Protein AF-A0A9E4EHS2-F1 (afdb_monomer_lite)

Radius of gyration: 19.62 Å; chains: 1; bounding box: 48×30×51 Å

Sequence (109 aa):
MFSTRPITAQHRLSDMMDTYEDILPTVMDKIDRDIIHCLACFHFPKKHRRRIRTTNLLERLNREIKRRADVVQIFPNQEACERLIGALCMEWSEEWITGRRYLDMTDLK

pLDDT: mean 87.58, std 12.37, range [32.97, 98.19]

Foldseek 3Di:
DLPDDVVVVVVVLVVVCVVCCVPCVVVNVVCVVCVVVLCPLSVADPVCSVVVNDCVVVVVLVVVLCVQVVVVVDDPDPVRSCVSSVVSVVVVVCCLVPHVPPDDCVRPD

Structure (mmCIF, N/CA/C/O backbone):
data_AF-A0A9E4EHS2-F1
#
_entry.id   AF-A0A9E4EHS2-F1
#
loop_
_atom_site.group_PDB
_atom_site.id
_atom_site.type_symbol
_atom_site.label_atom_id
_atom_site.label_alt_id
_atom_site.label_comp_id
_atom_site.label_asym_id
_atom_site.label_entity_id
_atom_site.label_seq_id
_atom_site.pdbx_PDB_ins_code
_atom_site.Cartn_x
_atom_site.Cartn_y
_atom_site.Cartn_z
_atom_site.occupancy
_atom_site.B_iso_or_equiv
_atom_site.auth_seq_id
_atom_site.auth_comp_id
_atom_site.auth_asym_id
_atom_site.auth_atom_id
_atom_site.pdbx_PDB_model_num
ATOM 1 N N . MET A 1 1 ? -2.379 -18.908 -22.363 1.00 32.97 1 MET A N 1
ATOM 2 C CA . MET A 1 1 ? -2.450 -17.791 -23.337 1.00 32.97 1 MET A CA 1
ATOM 3 C C . MET A 1 1 ? -2.117 -16.475 -22.617 1.00 32.97 1 MET A C 1
ATOM 5 O O . MET A 1 1 ? -3.003 -15.687 -22.322 1.00 32.97 1 MET A O 1
ATOM 9 N N . PHE A 1 2 ? -0.839 -16.246 -22.280 1.00 36.34 2 PHE A N 1
ATOM 10 C CA . PHE A 1 2 ? -0.365 -15.068 -21.527 1.00 36.34 2 PHE A CA 1
ATOM 11 C C . PHE A 1 2 ? 0.214 -14.007 -22.482 1.00 36.34 2 PHE A C 1
ATOM 13 O O . PHE A 1 2 ? 1.409 -13.735 -22.503 1.00 36.34 2 PHE A O 1
ATOM 20 N N . SER A 1 3 ? -0.627 -13.445 -23.353 1.00 38.97 3 SER A N 1
ATOM 21 C CA . SER A 1 3 ? -0.183 -12.584 -24.463 1.00 38.97 3 SER A CA 1
ATOM 22 C C . SER A 1 3 ? -0.313 -11.089 -24.142 1.00 38.97 3 SER A C 1
ATOM 24 O O . SER A 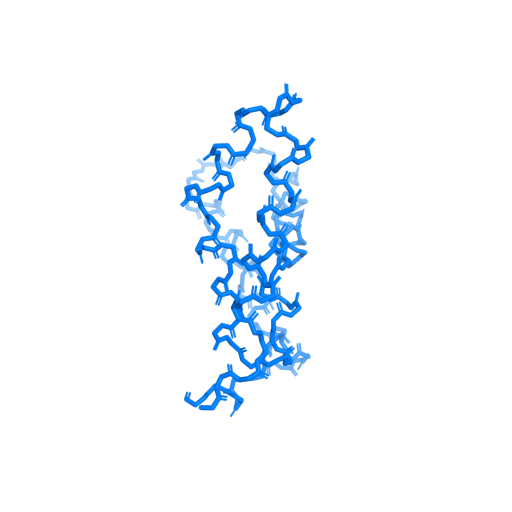1 3 ? -1.180 -10.396 -24.665 1.00 38.97 3 SER A O 1
ATOM 26 N N . THR A 1 4 ? 0.514 -10.582 -23.221 1.00 46.75 4 THR A N 1
ATOM 27 C CA . THR A 1 4 ? 0.923 -9.156 -23.141 1.00 46.75 4 THR A CA 1
ATOM 28 C C . THR A 1 4 ? 1.937 -8.957 -22.009 1.00 46.75 4 THR A C 1
ATOM 30 O O . THR A 1 4 ? 1.528 -8.856 -20.857 1.00 46.75 4 THR A O 1
A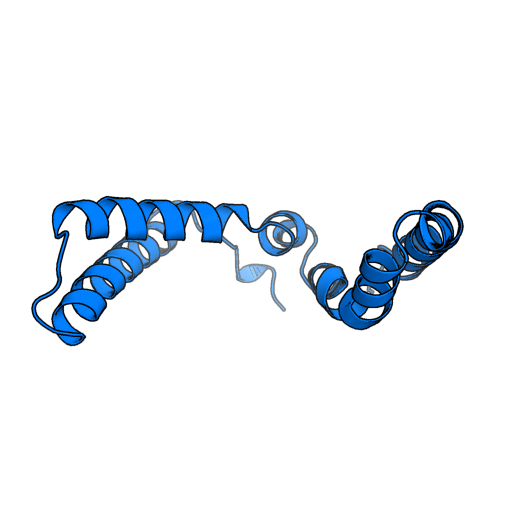TOM 33 N N . ARG A 1 5 ? 3.241 -8.763 -22.220 1.00 54.97 5 ARG A N 1
ATOM 34 C CA . ARG A 1 5 ? 4.273 -9.518 -22.962 1.00 54.97 5 ARG A CA 1
ATOM 35 C C . ARG A 1 5 ? 5.511 -9.367 -22.052 1.00 54.97 5 ARG A C 1
ATOM 37 O O . ARG A 1 5 ? 6.043 -8.258 -22.012 1.00 54.97 5 ARG A O 1
ATOM 44 N N . PRO A 1 6 ? 5.948 -10.397 -21.307 1.00 60.28 6 PRO A N 1
ATOM 45 C CA . PRO A 1 6 ? 7.138 -10.322 -20.446 1.00 60.28 6 PRO A CA 1
ATOM 46 C C . PRO A 1 6 ? 8.359 -9.758 -21.187 1.00 60.28 6 PRO A C 1
ATOM 48 O O . PRO A 1 6 ? 9.070 -8.915 -20.661 1.00 60.28 6 PRO A O 1
ATOM 51 N N . ILE A 1 7 ? 8.480 -10.107 -22.470 1.00 65.00 7 ILE A N 1
ATOM 52 C CA . ILE A 1 7 ? 9.535 -9.668 -23.390 1.00 65.00 7 ILE A CA 1
ATOM 53 C C . ILE A 1 7 ? 9.593 -8.137 -23.530 1.00 65.00 7 ILE A C 1
ATOM 55 O O . ILE A 1 7 ? 10.662 -7.550 -23.466 1.00 65.00 7 ILE A O 1
ATOM 59 N N . THR A 1 8 ? 8.453 -7.448 -23.664 1.00 79.12 8 THR A N 1
ATOM 60 C CA . THR A 1 8 ? 8.452 -5.977 -23.786 1.00 79.12 8 THR A CA 1
ATOM 61 C C . THR A 1 8 ? 8.825 -5.298 -22.469 1.00 79.12 8 THR A C 1
ATOM 63 O O . THR A 1 8 ? 9.426 -4.229 -22.485 1.00 79.12 8 THR A O 1
ATOM 66 N N . ALA A 1 9 ? 8.471 -5.900 -21.330 1.00 76.25 9 ALA A N 1
ATOM 67 C CA . ALA A 1 9 ? 8.882 -5.392 -20.025 1.00 76.25 9 ALA A CA 1
ATOM 68 C C . ALA A 1 9 ? 10.386 -5.601 -19.792 1.00 76.25 9 ALA A C 1
ATOM 70 O O . ALA A 1 9 ? 11.044 -4.693 -19.301 1.00 76.25 9 ALA A O 1
ATOM 71 N N . GLN A 1 10 ? 10.925 -6.749 -20.209 1.00 76.88 10 GLN A N 1
ATOM 72 C CA . GLN A 1 10 ? 12.356 -7.060 -20.153 1.00 76.88 10 GLN A CA 1
ATOM 73 C C . GLN A 1 10 ? 13.186 -6.157 -21.069 1.00 76.88 10 GLN A C 1
ATOM 75 O O . GLN A 1 10 ? 14.205 -5.639 -20.638 1.00 76.88 10 GLN A O 1
ATOM 80 N N . HIS A 1 11 ? 12.732 -5.895 -22.298 1.00 84.50 11 HIS A N 1
ATOM 81 C CA . HIS A 1 11 ? 13.434 -4.969 -23.195 1.00 84.50 11 HIS A CA 1
ATOM 82 C C . HIS A 1 11 ? 13.495 -3.559 -22.598 1.00 84.50 11 HIS A C 1
ATOM 84 O O . HIS A 1 11 ? 14.557 -2.962 -22.535 1.00 84.50 11 HIS A O 1
ATOM 90 N N . ARG A 1 12 ? 12.374 -3.063 -22.057 1.00 85.88 12 ARG A N 1
ATOM 91 C CA . ARG A 1 12 ? 12.344 -1.752 -21.388 1.00 85.88 12 ARG A CA 1
ATOM 92 C C . ARG A 1 12 ? 13.207 -1.692 -20.131 1.00 85.88 12 ARG A C 1
ATOM 94 O O . ARG A 1 12 ? 13.652 -0.611 -19.769 1.00 85.88 12 ARG A O 1
ATOM 101 N N . LEU A 1 13 ? 13.378 -2.820 -19.441 1.00 84.56 13 LEU A N 1
ATOM 102 C CA . LEU A 1 13 ? 14.304 -2.916 -18.321 1.00 84.56 13 LEU A CA 1
ATOM 103 C C . LEU A 1 13 ? 15.740 -2.745 -18.818 1.00 84.56 13 LEU A C 1
ATOM 105 O O . LEU A 1 13 ? 16.446 -1.921 -18.258 1.00 84.56 13 LEU A O 1
ATOM 109 N N . SER A 1 14 ? 16.121 -3.454 -19.885 1.00 86.69 14 SER A N 1
ATOM 110 C CA . SER A 1 14 ? 17.441 -3.320 -20.518 1.00 86.69 14 SER A CA 1
ATOM 111 C C . SER A 1 14 ? 17.722 -1.873 -20.916 1.00 86.69 14 SER A C 1
ATOM 113 O O . SER A 1 14 ? 18.702 -1.305 -20.457 1.00 86.69 14 SER A O 1
ATOM 115 N N . ASP A 1 15 ? 16.799 -1.239 -21.648 1.00 90.50 15 ASP A N 1
ATOM 116 C CA . ASP A 1 15 ? 16.947 0.160 -22.074 1.00 90.50 15 ASP A CA 1
ATOM 117 C C . ASP A 1 15 ? 17.146 1.110 -20.872 1.00 90.50 15 ASP A C 1
ATOM 119 O O . ASP A 1 15 ? 17.880 2.096 -20.940 1.00 90.50 15 ASP A O 1
ATOM 123 N N . MET A 1 16 ? 16.465 0.830 -19.753 1.00 89.06 16 MET A N 1
ATOM 124 C CA . MET A 1 16 ? 16.567 1.623 -18.528 1.00 89.06 16 MET A CA 1
ATOM 125 C C . MET A 1 16 ? 17.897 1.394 -17.804 1.00 89.06 16 MET A C 1
ATOM 127 O O . MET A 1 16 ? 18.461 2.363 -17.301 1.00 89.06 16 MET A O 1
ATOM 131 N N . MET A 1 17 ? 18.396 0.156 -17.765 1.00 89.06 17 MET A N 1
ATOM 132 C CA . MET A 1 17 ? 19.713 -0.156 -17.206 1.00 89.06 17 MET A CA 1
ATOM 133 C C . MET A 1 17 ? 20.794 0.584 -17.991 1.00 89.06 17 MET A C 1
ATOM 135 O O . MET A 1 17 ? 21.499 1.397 -17.402 1.00 89.06 17 MET A O 1
ATOM 139 N N . ASP A 1 18 ? 20.800 0.452 -19.319 1.00 92.38 18 ASP A N 1
ATOM 140 C CA . ASP A 1 18 ? 21.777 1.110 -20.198 1.00 92.38 18 ASP A CA 1
ATOM 141 C C . ASP A 1 18 ? 21.790 2.641 -20.026 1.00 92.38 18 ASP A C 1
ATOM 143 O O . ASP A 1 18 ? 22.820 3.294 -20.168 1.00 92.38 18 ASP A O 1
ATOM 147 N N . THR A 1 19 ? 20.635 3.238 -19.713 1.00 94.44 19 THR A N 1
ATOM 148 C CA . THR A 1 19 ? 20.506 4.694 -19.549 1.00 94.44 19 THR A CA 1
ATOM 149 C C . THR A 1 19 ? 20.963 5.188 -18.173 1.00 94.44 19 THR A C 1
ATOM 151 O O . THR A 1 19 ? 21.462 6.309 -18.058 1.00 94.44 19 THR A O 1
ATOM 154 N N . TYR A 1 20 ? 20.732 4.410 -17.112 1.00 93.88 20 TYR A N 1
ATOM 155 C CA . TYR A 1 20 ? 20.837 4.896 -15.732 1.00 93.88 20 TYR A CA 1
ATOM 156 C C . TYR A 1 20 ? 21.866 4.165 -14.871 1.00 93.88 20 TYR A C 1
ATOM 158 O O . TYR A 1 20 ? 22.053 4.581 -13.727 1.00 93.88 20 TYR A O 1
ATOM 166 N N . GLU A 1 21 ? 22.536 3.129 -15.375 1.00 92.12 21 GLU A N 1
ATOM 167 C CA . GLU A 1 21 ? 23.538 2.361 -14.624 1.00 92.12 21 GLU A CA 1
ATOM 168 C C . GLU A 1 21 ? 24.644 3.264 -14.059 1.00 92.12 21 GLU A C 1
ATOM 170 O O . GLU A 1 21 ? 24.917 3.220 -12.859 1.00 92.12 21 GLU A O 1
ATOM 175 N N . ASP A 1 22 ? 25.164 4.188 -14.870 1.00 93.56 22 ASP A N 1
ATOM 176 C CA . ASP A 1 22 ? 26.212 5.128 -14.450 1.00 93.56 22 ASP A CA 1
ATOM 177 C C . ASP A 1 22 ? 25.701 6.250 -13.525 1.00 93.56 22 ASP A C 1
ATOM 179 O O . ASP A 1 22 ? 26.463 6.832 -12.751 1.00 93.56 22 ASP A O 1
ATOM 183 N N . ILE A 1 23 ? 24.407 6.581 -13.596 1.00 96.38 23 ILE A N 1
ATOM 184 C CA . ILE A 1 23 ? 23.815 7.720 -12.873 1.00 96.38 23 ILE A CA 1
ATOM 185 C C . ILE A 1 23 ? 23.284 7.279 -11.503 1.00 96.38 23 ILE A C 1
ATOM 187 O O . ILE A 1 23 ? 23.419 8.002 -10.515 1.00 96.38 23 ILE A O 1
ATOM 191 N N . LEU A 1 24 ? 22.643 6.109 -11.437 1.00 95.19 24 LEU A N 1
ATOM 192 C CA . LEU A 1 24 ? 21.929 5.594 -10.266 1.00 95.19 24 LEU A CA 1
ATOM 193 C C . LEU A 1 24 ? 22.228 4.099 -10.027 1.00 95.19 24 LEU A C 1
ATOM 195 O O . LEU A 1 24 ? 21.287 3.298 -9.942 1.00 95.19 24 LEU A O 1
ATOM 199 N N . PRO A 1 25 ? 23.501 3.706 -9.838 1.00 92.81 25 PRO A N 1
ATOM 200 C CA . PRO A 1 25 ? 23.905 2.298 -9.782 1.00 92.81 25 PRO A CA 1
ATOM 201 C C . PRO A 1 25 ? 23.173 1.520 -8.681 1.00 92.81 25 PRO A C 1
ATOM 203 O O . PRO A 1 25 ? 22.638 0.443 -8.919 1.00 92.81 25 PRO A O 1
ATOM 206 N N . THR A 1 26 ? 23.027 2.102 -7.486 1.00 94.56 26 THR A N 1
ATOM 207 C CA . THR A 1 26 ? 22.323 1.465 -6.358 1.00 94.56 26 THR A CA 1
ATOM 208 C C . THR A 1 26 ? 20.830 1.252 -6.620 1.00 94.56 26 THR A C 1
ATOM 210 O O . THR A 1 26 ? 20.219 0.339 -6.063 1.00 94.56 26 THR A O 1
ATOM 213 N N . VAL A 1 27 ? 20.202 2.121 -7.419 1.00 92.38 27 VAL A N 1
ATOM 214 C CA . VAL A 1 27 ? 18.783 1.976 -7.773 1.00 92.38 27 VAL A CA 1
ATOM 215 C C . VAL A 1 27 ? 18.635 0.880 -8.817 1.00 92.38 27 VAL A C 1
ATOM 217 O O . VAL A 1 27 ? 17.770 0.024 -8.656 1.00 92.38 27 VAL A O 1
ATOM 220 N N . MET A 1 28 ? 19.494 0.880 -9.838 1.00 92.31 28 MET A N 1
ATOM 221 C CA . MET A 1 28 ? 19.498 -0.137 -10.888 1.00 92.31 28 MET A CA 1
ATOM 222 C C . MET A 1 28 ? 19.752 -1.534 -10.316 1.00 92.31 28 MET A C 1
ATOM 224 O O . MET A 1 28 ? 18.955 -2.435 -10.545 1.00 92.31 28 MET A O 1
ATOM 228 N N . ASP A 1 29 ? 20.739 -1.682 -9.438 1.00 91.50 29 ASP A N 1
ATOM 229 C CA . ASP A 1 29 ? 21.039 -2.933 -8.734 1.00 91.50 29 ASP A CA 1
ATOM 230 C C . ASP A 1 29 ? 19.852 -3.461 -7.893 1.00 91.50 29 ASP A C 1
ATOM 232 O O . ASP A 1 29 ? 19.563 -4.658 -7.858 1.00 91.50 29 ASP A O 1
ATOM 236 N N . LYS A 1 30 ? 19.088 -2.573 -7.241 1.00 91.44 30 LYS A N 1
ATOM 237 C CA . LYS A 1 30 ? 17.841 -2.971 -6.560 1.00 91.44 30 LYS A CA 1
ATOM 238 C C . LYS A 1 30 ? 16.757 -3.396 -7.539 1.00 91.44 30 LYS A C 1
ATOM 240 O O . LYS A 1 30 ? 16.072 -4.383 -7.290 1.00 91.44 30 LYS A O 1
ATOM 245 N N . ILE A 1 31 ? 16.584 -2.648 -8.624 1.00 89.00 31 ILE A N 1
ATOM 246 C CA . ILE A 1 31 ? 15.583 -2.976 -9.633 1.00 89.00 31 ILE A CA 1
ATOM 247 C C . ILE A 1 31 ? 15.897 -4.341 -10.239 1.00 89.00 31 ILE A C 1
ATOM 249 O O . ILE A 1 31 ? 14.984 -5.150 -10.310 1.00 89.00 31 ILE A O 1
ATOM 253 N N . ASP A 1 32 ? 17.143 -4.624 -10.619 1.00 87.06 32 ASP A N 1
ATOM 254 C CA . ASP A 1 32 ? 17.522 -5.901 -11.233 1.00 87.06 32 ASP A CA 1
ATOM 255 C C . ASP A 1 32 ? 17.181 -7.097 -10.331 1.00 87.06 32 ASP A C 1
ATOM 257 O O . ASP A 1 32 ? 16.524 -8.047 -10.762 1.00 87.06 32 ASP A O 1
ATOM 261 N N . ARG A 1 33 ? 17.499 -6.996 -9.033 1.00 88.31 33 ARG A N 1
ATOM 262 C CA . ARG A 1 33 ? 17.138 -8.026 -8.046 1.00 88.31 33 ARG A CA 1
ATOM 263 C C . ARG A 1 33 ? 15.631 -8.201 -7.868 1.00 88.31 33 ARG A C 1
ATOM 265 O O . ARG A 1 33 ? 15.147 -9.330 -7.812 1.00 88.31 33 ARG A O 1
ATOM 272 N N . ASP A 1 34 ? 14.888 -7.101 -7.764 1.00 88.38 34 ASP A N 1
ATOM 273 C CA . ASP A 1 34 ? 13.491 -7.125 -7.313 1.00 88.38 34 ASP A CA 1
ATOM 274 C C . ASP A 1 34 ? 12.465 -7.048 -8.461 1.00 88.38 34 ASP A C 1
ATOM 276 O O . ASP A 1 34 ? 11.251 -7.126 -8.231 1.00 88.38 34 ASP A O 1
ATOM 280 N N . ILE A 1 35 ? 12.905 -6.922 -9.720 1.00 84.44 35 ILE A N 1
ATOM 281 C CA . ILE A 1 35 ? 12.019 -6.679 -10.869 1.00 84.44 35 ILE A CA 1
ATOM 282 C C . ILE A 1 35 ? 10.960 -7.768 -11.037 1.00 84.44 35 ILE A C 1
ATOM 284 O O . ILE A 1 35 ? 9.821 -7.474 -11.408 1.00 84.44 35 ILE A O 1
ATOM 288 N N . ILE A 1 36 ? 11.292 -9.022 -10.723 1.00 83.75 36 ILE A N 1
ATOM 289 C CA . ILE A 1 36 ? 10.361 -10.154 -10.820 1.00 83.75 36 ILE A CA 1
ATOM 290 C C . ILE A 1 36 ? 9.134 -9.909 -9.931 1.00 83.75 36 ILE A C 1
ATOM 292 O O . ILE A 1 36 ? 8.000 -10.145 -10.359 1.00 83.75 36 ILE A O 1
ATOM 296 N N . HIS A 1 37 ? 9.335 -9.355 -8.733 1.00 84.50 37 HIS A N 1
ATOM 297 C CA . HIS A 1 37 ? 8.248 -9.004 -7.822 1.00 84.50 37 HIS A CA 1
ATOM 298 C C . HIS A 1 37 ? 7.408 -7.842 -8.366 1.00 84.50 37 HIS A C 1
ATOM 300 O O . HIS A 1 37 ? 6.178 -7.903 -8.343 1.00 84.50 37 HIS A O 1
ATOM 306 N N . CYS A 1 38 ? 8.041 -6.827 -8.957 1.00 82.38 38 CYS A N 1
ATOM 307 C CA . CYS A 1 38 ? 7.342 -5.713 -9.609 1.00 82.38 38 CYS A CA 1
ATOM 308 C C . CYS A 1 38 ? 6.486 -6.170 -10.808 1.00 82.38 38 CYS A C 1
ATOM 310 O O . CYS A 1 38 ? 5.385 -5.655 -11.048 1.00 82.38 38 CYS A O 1
ATOM 312 N N . LEU A 1 39 ? 6.961 -7.166 -11.557 1.00 85.81 39 LEU A N 1
ATOM 313 C CA . LEU A 1 39 ? 6.262 -7.734 -12.710 1.00 85.81 39 LEU A CA 1
ATOM 314 C C . LEU A 1 39 ? 5.185 -8.757 -12.323 1.00 85.81 39 LEU A C 1
ATOM 316 O O . LEU A 1 39 ? 4.369 -9.123 -13.174 1.00 85.81 39 LEU A O 1
ATOM 320 N N . ALA A 1 40 ? 5.094 -9.161 -11.051 1.00 87.81 40 ALA A N 1
ATOM 321 C CA . ALA A 1 40 ? 4.107 -10.135 -10.589 1.00 87.81 40 ALA A CA 1
ATOM 322 C C . ALA A 1 40 ? 2.658 -9.720 -10.909 1.00 87.81 40 ALA A C 1
ATOM 324 O O . ALA A 1 40 ? 1.809 -10.576 -11.161 1.00 87.81 40 ALA A O 1
ATOM 325 N N . CYS A 1 41 ? 2.381 -8.413 -10.998 1.00 87.44 41 CYS A N 1
ATOM 326 C CA . CYS A 1 41 ? 1.074 -7.884 -11.386 1.00 87.44 41 CYS A CA 1
ATOM 327 C C . CYS A 1 41 ? 0.580 -8.388 -12.760 1.00 87.44 41 CYS A C 1
ATOM 329 O O . CYS A 1 41 ? -0.629 -8.448 -12.982 1.00 87.44 41 CYS A O 1
ATOM 331 N N . PHE A 1 42 ? 1.470 -8.787 -13.677 1.00 87.50 42 PHE A N 1
ATOM 332 C CA . PHE A 1 42 ? 1.094 -9.290 -15.00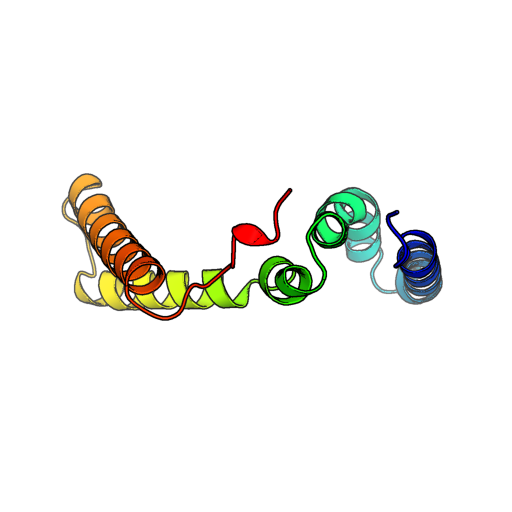3 1.00 87.50 42 PHE A CA 1
ATOM 333 C C . PHE A 1 42 ? 0.443 -10.680 -14.984 1.00 87.50 42 PHE A C 1
ATOM 335 O O . PHE A 1 42 ? -0.284 -10.997 -15.933 1.00 87.50 42 PHE A O 1
ATOM 342 N N . HIS A 1 43 ? 0.625 -11.454 -13.907 1.00 88.06 43 HIS A N 1
ATOM 343 C CA . HIS A 1 43 ? -0.055 -12.739 -13.701 1.00 88.06 43 HIS A CA 1
ATOM 344 C C . HIS A 1 43 ? -1.563 -12.580 -13.470 1.00 88.06 43 HIS A C 1
ATOM 346 O O . HIS A 1 43 ? -2.324 -13.516 -13.690 1.00 88.06 43 HIS A O 1
ATOM 352 N N . PHE A 1 44 ? -2.016 -11.385 -13.086 1.00 87.50 44 PHE A N 1
ATOM 353 C CA . PHE A 1 44 ? -3.426 -11.110 -12.848 1.00 87.50 44 PHE A CA 1
ATOM 354 C C . PHE A 1 44 ? -4.161 -10.674 -14.129 1.00 87.50 44 PHE A C 1
ATOM 356 O O . PHE A 1 44 ? -3.544 -10.121 -15.060 1.00 87.50 44 PHE A O 1
ATOM 363 N N . PRO A 1 45 ? -5.500 -10.845 -14.177 1.00 89.94 45 PRO A N 1
ATOM 364 C CA . PRO A 1 45 ? -6.333 -10.345 -15.266 1.00 89.94 45 PRO A CA 1
ATOM 365 C C . PRO A 1 45 ? -6.074 -8.865 -15.550 1.00 89.94 45 PRO A C 1
ATOM 367 O O . PRO A 1 45 ? -5.884 -8.067 -14.630 1.00 89.94 45 PRO A O 1
ATOM 370 N N . LYS A 1 46 ? -6.113 -8.461 -16.828 1.00 87.75 46 LYS A N 1
ATOM 371 C CA . LYS A 1 46 ? -5.793 -7.083 -17.263 1.00 87.75 46 LYS A CA 1
ATOM 372 C C . LYS A 1 46 ? -6.565 -6.012 -16.477 1.00 87.75 46 LYS A C 1
ATOM 374 O O . LYS A 1 46 ? -6.002 -4.961 -16.175 1.00 87.75 46 LYS A O 1
ATOM 379 N N . LYS A 1 47 ? -7.818 -6.301 -16.108 1.00 88.25 47 LYS A N 1
ATOM 380 C CA . LYS A 1 47 ? -8.682 -5.424 -15.301 1.00 88.25 47 LYS A CA 1
ATOM 381 C C . LYS A 1 47 ? -8.125 -5.151 -13.894 1.00 88.25 47 LYS A C 1
ATOM 383 O O . LYS A 1 47 ? -8.348 -4.070 -13.359 1.00 88.25 47 LYS A O 1
ATOM 388 N N . HIS A 1 48 ? -7.377 -6.090 -13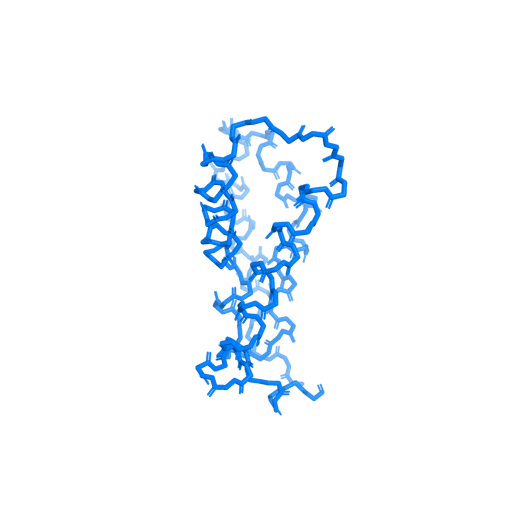.309 1.00 89.38 48 HIS A N 1
ATOM 389 C CA . HIS A 1 48 ? -6.829 -5.991 -11.950 1.00 89.38 48 HIS A CA 1
ATOM 390 C C . HIS A 1 48 ? -5.442 -5.354 -11.903 1.00 89.38 48 HIS A C 1
ATOM 392 O O . HIS A 1 48 ? -5.108 -4.690 -10.922 1.00 89.38 48 HIS A O 1
ATOM 398 N N . ARG A 1 49 ? -4.649 -5.485 -12.975 1.00 90.19 49 ARG A N 1
ATOM 399 C CA . ARG A 1 49 ? -3.239 -5.051 -13.012 1.00 90.19 49 ARG A CA 1
ATOM 400 C C . ARG A 1 49 ? -3.029 -3.618 -12.531 1.00 90.19 49 ARG A C 1
ATOM 402 O O . ARG A 1 49 ? -2.104 -3.365 -11.771 1.00 90.19 49 ARG A O 1
ATOM 409 N N . ARG A 1 50 ? -3.893 -2.678 -12.943 1.00 88.69 50 ARG A N 1
ATOM 410 C CA . ARG A 1 50 ? -3.768 -1.263 -12.544 1.00 88.69 50 ARG A CA 1
ATOM 411 C C . ARG A 1 50 ? -3.902 -1.07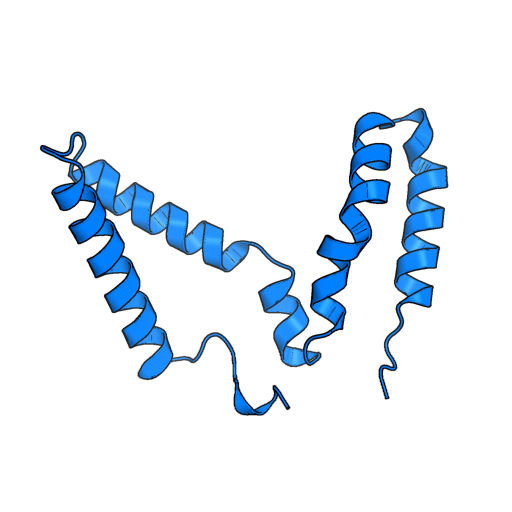8 -11.034 1.00 88.69 50 ARG A C 1
ATOM 413 O O . ARG A 1 50 ? -3.175 -0.266 -10.486 1.00 88.69 50 ARG A O 1
ATOM 420 N N . ARG A 1 51 ? -4.820 -1.800 -10.389 1.00 89.00 51 ARG A N 1
ATOM 421 C CA . ARG A 1 51 ? -5.055 -1.703 -8.942 1.00 89.00 51 ARG A CA 1
ATOM 422 C C . ARG A 1 51 ? -3.927 -2.378 -8.161 1.00 89.00 51 ARG A C 1
ATOM 424 O O . ARG A 1 51 ? -3.439 -1.797 -7.206 1.00 89.00 51 ARG A O 1
ATOM 431 N N . ILE A 1 52 ? -3.458 -3.534 -8.637 1.00 89.81 52 ILE A N 1
ATOM 432 C CA . ILE A 1 52 ? -2.381 -4.313 -8.001 1.00 89.81 52 ILE A CA 1
ATOM 433 C C . ILE A 1 52 ? -1.015 -3.622 -8.116 1.00 89.81 52 ILE A C 1
ATOM 435 O O . ILE A 1 52 ? -0.239 -3.647 -7.171 1.00 89.81 52 ILE A O 1
ATOM 439 N N . ARG A 1 53 ? -0.706 -2.978 -9.250 1.00 88.69 53 ARG A N 1
ATOM 440 C CA . ARG A 1 53 ? 0.592 -2.306 -9.461 1.00 88.69 53 ARG A CA 1
ATOM 441 C C . ARG A 1 53 ? 0.775 -1.045 -8.603 1.00 88.69 53 ARG A C 1
ATOM 443 O O . ARG A 1 53 ? 1.885 -0.540 -8.505 1.00 88.69 53 ARG A O 1
ATOM 450 N N . THR A 1 54 ? -0.299 -0.477 -8.056 1.00 89.44 54 THR A N 1
ATOM 451 C CA . THR A 1 54 ? -0.253 0.815 -7.351 1.00 89.44 54 THR A CA 1
ATOM 452 C C . THR A 1 54 ? -0.438 0.652 -5.852 1.00 89.44 54 THR A C 1
ATOM 454 O O . THR A 1 54 ? -1.275 -0.130 -5.416 1.00 89.44 54 THR A O 1
ATOM 457 N N . THR A 1 55 ? 0.229 1.497 -5.073 1.00 91.44 55 THR A N 1
ATOM 458 C CA . THR A 1 55 ? 0.099 1.585 -3.610 1.00 91.44 55 THR A CA 1
ATOM 459 C C . THR A 1 55 ? -1.054 2.477 -3.144 1.00 91.44 55 THR A C 1
ATOM 461 O O . THR A 1 55 ? -1.303 2.564 -1.948 1.00 91.44 55 THR A O 1
ATOM 464 N N . ASN A 1 56 ? -1.819 3.084 -4.060 1.00 90.56 56 ASN A N 1
ATOM 465 C CA . ASN A 1 56 ? -2.882 4.054 -3.753 1.00 90.56 56 ASN A CA 1
ATOM 466 C C . ASN A 1 56 ? -3.872 3.591 -2.672 1.00 90.56 56 ASN A C 1
ATOM 468 O O . ASN A 1 56 ? -4.330 4.396 -1.861 1.00 90.56 56 ASN A O 1
ATOM 472 N N . LEU A 1 57 ? -4.247 2.307 -2.683 1.00 90.06 57 LEU A N 1
ATOM 473 C CA . LEU A 1 57 ? -5.164 1.764 -1.683 1.00 90.06 57 LEU A CA 1
ATOM 474 C C . LEU A 1 57 ? -4.510 1.704 -0.301 1.00 90.06 57 LEU A C 1
ATOM 476 O O . LEU A 1 57 ? -5.101 2.170 0.668 1.00 90.06 57 LEU A O 1
ATOM 480 N N . LEU A 1 58 ? -3.287 1.173 -0.236 1.00 92.50 58 LEU A N 1
ATOM 481 C CA . LEU A 1 58 ? -2.503 1.085 0.995 1.00 92.50 58 LEU A CA 1
ATOM 482 C C . LEU A 1 58 ? -2.225 2.477 1.563 1.00 92.50 58 LEU A C 1
ATOM 484 O O . LEU A 1 58 ? -2.400 2.706 2.750 1.00 92.50 58 LEU A O 1
ATOM 488 N N . GLU A 1 59 ? -1.880 3.444 0.716 1.00 95.88 59 GLU A N 1
ATOM 489 C CA . GLU A 1 59 ? -1.670 4.836 1.124 1.00 95.88 59 GLU A CA 1
ATOM 490 C C . GLU A 1 59 ? -2.947 5.497 1.645 1.00 95.88 59 GLU A C 1
ATOM 492 O O . GLU A 1 59 ? -2.898 6.312 2.567 1.00 95.88 59 GLU A O 1
ATOM 497 N N . ARG A 1 60 ? -4.112 5.182 1.066 1.00 93.94 60 ARG A N 1
ATOM 498 C CA . ARG A 1 60 ? -5.397 5.663 1.586 1.00 93.94 60 ARG A CA 1
ATOM 499 C C . ARG A 1 60 ? -5.715 5.028 2.942 1.00 93.94 60 ARG A C 1
ATOM 501 O O . ARG A 1 60 ? -6.142 5.755 3.832 1.00 93.94 60 ARG A O 1
ATOM 508 N N . LEU A 1 61 ? -5.461 3.729 3.108 1.00 93.94 61 LEU A N 1
ATOM 509 C CA . LEU A 1 61 ? -5.679 3.021 4.372 1.00 93.94 61 LEU A CA 1
ATOM 510 C C . LEU A 1 61 ? -4.751 3.560 5.461 1.00 93.94 61 LEU A C 1
ATOM 512 O O . LEU A 1 61 ? -5.214 3.956 6.522 1.00 93.94 61 LEU A O 1
ATOM 516 N N . ASN A 1 62 ? -3.455 3.668 5.169 1.00 96.00 62 ASN A N 1
ATOM 517 C CA . ASN A 1 62 ? -2.451 4.169 6.105 1.00 96.00 62 ASN A CA 1
ATOM 518 C C . ASN A 1 62 ? -2.731 5.613 6.529 1.00 96.00 62 ASN A C 1
ATOM 520 O O . ASN A 1 62 ? -2.550 5.955 7.696 1.00 96.00 62 ASN A O 1
ATOM 524 N N . ARG A 1 63 ? -3.207 6.463 5.609 1.00 97.25 63 ARG A N 1
ATOM 525 C CA . ARG A 1 63 ? -3.643 7.822 5.961 1.00 97.25 63 ARG A CA 1
ATOM 526 C C . ARG A 1 63 ? -4.827 7.816 6.917 1.00 97.25 63 ARG A C 1
ATOM 528 O O . ARG A 1 63 ? -4.840 8.621 7.839 1.00 97.25 63 ARG A O 1
ATOM 535 N N . GLU A 1 64 ? -5.792 6.928 6.716 1.00 96.56 64 GLU A N 1
ATOM 536 C CA . GLU A 1 64 ? -6.964 6.834 7.585 1.00 96.56 64 GLU A CA 1
ATOM 537 C C . GLU A 1 64 ? -6.616 6.245 8.959 1.00 96.56 64 GLU A C 1
ATOM 539 O O . GLU A 1 64 ? -7.057 6.781 9.976 1.00 96.56 64 GLU A O 1
ATOM 544 N N . ILE A 1 65 ? -5.747 5.227 9.004 1.00 96.19 65 ILE A N 1
ATOM 545 C CA . ILE A 1 65 ? -5.160 4.708 10.249 1.00 96.19 65 ILE A CA 1
ATOM 546 C C . ILE A 1 65 ? -4.484 5.848 11.007 1.00 96.19 65 ILE A C 1
ATOM 548 O O . ILE A 1 65 ? -4.805 6.079 12.170 1.00 96.19 65 ILE A O 1
ATOM 552 N N . LYS A 1 66 ? -3.597 6.598 10.340 1.00 96.62 66 LYS A N 1
ATOM 553 C CA . LYS A 1 66 ? -2.886 7.724 10.953 1.00 96.62 66 LYS A CA 1
ATOM 554 C C . LYS A 1 66 ? -3.859 8.783 11.467 1.00 96.62 66 LYS A C 1
ATOM 556 O O . LYS A 1 66 ? -3.774 9.161 12.624 1.00 96.62 66 LYS A O 1
ATOM 561 N N . ARG A 1 67 ? -4.840 9.193 10.657 1.00 97.56 67 ARG A N 1
ATOM 562 C CA . ARG A 1 67 ? -5.849 10.193 11.039 1.00 97.56 67 ARG A CA 1
ATOM 563 C C . ARG A 1 67 ? -6.620 9.796 12.301 1.00 97.56 67 ARG A C 1
ATOM 565 O O . ARG A 1 67 ? -6.870 10.650 13.145 1.00 97.56 67 ARG A O 1
ATOM 572 N N . ARG A 1 68 ? -7.022 8.525 12.429 1.00 96.50 68 ARG A N 1
ATOM 573 C CA . ARG A 1 68 ? -7.759 8.030 13.608 1.00 96.50 68 ARG A CA 1
ATOM 574 C C . ARG A 1 68 ? -6.842 7.827 14.816 1.00 96.50 68 ARG A C 1
ATOM 576 O O . ARG A 1 68 ? -7.247 8.136 15.932 1.00 96.50 68 ARG A O 1
ATOM 583 N N . ALA A 1 69 ? -5.613 7.364 14.600 1.00 96.00 69 ALA A N 1
ATOM 584 C CA . ALA A 1 69 ? -4.608 7.234 15.652 1.00 96.00 69 ALA A CA 1
ATOM 585 C C . ALA A 1 69 ? -4.177 8.600 16.217 1.00 96.00 69 ALA A C 1
ATOM 587 O O . ALA A 1 69 ? -4.028 8.735 17.430 1.00 96.00 69 ALA A O 1
ATOM 588 N N . ASP A 1 70 ? -4.073 9.628 15.369 1.00 96.81 70 ASP A N 1
ATOM 589 C CA . ASP A 1 70 ? -3.724 10.998 15.764 1.00 96.81 70 ASP A CA 1
ATOM 590 C C . ASP A 1 70 ? -4.760 11.595 16.739 1.00 96.81 70 ASP A C 1
ATOM 592 O O . ASP A 1 70 ? -4.421 12.460 17.536 1.00 96.81 70 ASP A O 1
ATOM 596 N N . VAL A 1 71 ? -6.014 11.127 16.755 1.00 96.81 71 VAL A N 1
ATOM 597 C CA . VAL A 1 71 ? -7.007 11.561 17.760 1.00 96.81 71 VAL A CA 1
ATOM 598 C C . VAL A 1 71 ? -6.713 10.966 19.141 1.00 96.81 71 VAL A C 1
ATOM 600 O O . VAL A 1 71 ? -6.953 11.618 20.154 1.00 96.81 71 VAL A O 1
ATOM 603 N N . VAL A 1 72 ? -6.187 9.740 19.193 1.00 95.06 72 VAL A N 1
ATOM 604 C CA . VAL A 1 72 ? -5.874 9.040 20.449 1.00 95.06 72 VAL A CA 1
ATOM 605 C C . VAL A 1 72 ? -4.562 9.543 21.059 1.00 95.06 72 VAL A C 1
ATOM 607 O O . VAL A 1 72 ? -4.440 9.558 22.280 1.00 95.06 72 VAL A O 1
ATOM 610 N N . GLN A 1 73 ? -3.612 9.996 20.227 1.00 95.25 73 GLN A N 1
ATOM 611 C CA . GLN A 1 73 ? -2.254 10.448 20.584 1.00 95.25 73 GLN A CA 1
ATOM 612 C C . GLN A 1 73 ? -1.376 9.351 21.214 1.00 95.25 73 GLN A C 1
ATOM 614 O O . GLN A 1 73 ? -0.338 9.002 20.655 1.00 95.25 73 GLN A O 1
ATOM 619 N N . ILE A 1 74 ? -1.785 8.788 22.355 1.00 96.06 74 ILE A N 1
ATOM 620 C CA . ILE A 1 74 ? -1.077 7.733 23.090 1.00 96.06 74 ILE A CA 1
ATOM 621 C C . ILE A 1 74 ? -2.066 6.623 23.444 1.00 96.06 74 ILE A C 1
ATOM 623 O O . ILE A 1 74 ? -3.070 6.852 24.116 1.00 96.06 74 ILE A O 1
ATOM 627 N N . PHE A 1 75 ? -1.763 5.397 23.021 1.00 97.06 75 PHE A N 1
ATOM 628 C CA . PHE A 1 75 ? -2.566 4.230 23.369 1.00 97.06 75 PHE A CA 1
ATOM 629 C C . PHE A 1 75 ? -2.179 3.684 24.753 1.00 97.06 75 PHE A C 1
ATOM 631 O O . PHE A 1 75 ? -0.993 3.639 25.077 1.00 97.06 75 PHE A O 1
ATOM 638 N N . PRO A 1 76 ? -3.152 3.219 25.560 1.00 96.50 76 PRO A N 1
ATOM 639 C CA . PRO A 1 76 ? -2.882 2.668 26.889 1.00 96.50 76 PRO A CA 1
ATOM 640 C C . PRO A 1 76 ? -2.190 1.295 26.848 1.00 96.50 76 PRO A C 1
ATOM 642 O O . PRO A 1 76 ? -1.522 0.920 27.806 1.00 96.50 76 PRO A O 1
ATOM 645 N N . ASN A 1 77 ? -2.373 0.536 25.763 1.00 97.31 77 ASN A N 1
ATOM 646 C CA . ASN A 1 77 ? -1.742 -0.756 25.499 1.00 97.31 77 ASN A CA 1
ATOM 647 C C . ASN A 1 77 ? -1.850 -1.118 24.006 1.00 97.31 77 ASN A C 1
ATOM 649 O O . ASN A 1 77 ? -2.487 -0.403 23.222 1.00 97.31 77 ASN A O 1
ATOM 653 N N . GLN A 1 78 ? -1.226 -2.229 23.613 1.00 97.62 78 GLN A N 1
ATOM 654 C CA . GLN A 1 78 ? -1.240 -2.717 22.234 1.00 97.62 78 GLN A CA 1
ATOM 655 C C . GLN A 1 78 ? -2.654 -3.120 21.788 1.00 97.62 78 GLN A C 1
ATOM 657 O O . GLN A 1 78 ? -3.069 -2.770 20.683 1.00 97.62 78 GLN A O 1
ATOM 662 N N . GLU A 1 79 ? -3.438 -3.755 22.661 1.00 98.19 79 GLU A N 1
ATOM 663 C CA . GLU A 1 79 ? -4.787 -4.239 22.349 1.00 98.19 79 GLU A CA 1
ATOM 664 C C . GLU A 1 79 ? -5.758 -3.088 22.033 1.00 98.19 79 GLU A C 1
ATOM 666 O O . GLU A 1 79 ? -6.707 -3.236 21.261 1.00 98.19 79 GLU A O 1
ATOM 671 N N . ALA A 1 80 ? -5.561 -1.906 22.620 1.00 97.25 80 ALA A N 1
ATOM 672 C CA . ALA A 1 80 ? -6.322 -0.708 22.271 1.00 97.25 80 ALA A CA 1
ATOM 673 C C . ALA A 1 80 ? -6.008 -0.217 20.848 1.00 97.25 80 ALA A C 1
ATOM 675 O O . ALA A 1 80 ? -6.929 0.165 20.124 1.00 97.25 80 ALA A O 1
ATOM 676 N N . CYS A 1 81 ? -4.740 -0.267 20.433 1.00 96.69 81 CYS A N 1
ATOM 677 C CA . CYS A 1 81 ? -4.326 0.074 19.070 1.00 96.69 81 CYS A CA 1
ATOM 678 C C . CYS A 1 81 ? -4.888 -0.930 18.054 1.00 96.69 81 CYS A C 1
ATOM 680 O O . CYS A 1 81 ? -5.511 -0.540 17.064 1.00 96.69 81 CYS A O 1
ATOM 682 N N . GLU A 1 82 ? -4.757 -2.226 18.346 1.00 97.44 82 GLU A N 1
ATOM 683 C CA . GLU A 1 82 ? -5.290 -3.307 17.513 1.00 97.44 82 GLU A CA 1
ATOM 684 C C . GLU A 1 82 ? -6.804 -3.199 17.330 1.00 97.44 82 GLU A C 1
ATOM 686 O O . GLU A 1 82 ? -7.294 -3.373 16.216 1.00 97.44 82 GLU A O 1
ATOM 691 N N . ARG A 1 83 ? -7.554 -2.838 18.380 1.00 97.69 83 ARG A N 1
ATOM 692 C CA . ARG A 1 83 ? -9.003 -2.609 18.273 1.00 97.69 83 ARG A CA 1
ATOM 693 C C . ARG A 1 83 ? -9.349 -1.463 17.327 1.00 97.69 83 ARG A C 1
ATOM 695 O O . ARG A 1 83 ? -10.276 -1.608 16.536 1.00 97.69 83 ARG A O 1
ATOM 702 N N . LEU A 1 84 ? -8.620 -0.347 17.377 1.00 96.50 84 LEU A N 1
ATOM 703 C CA . LEU A 1 84 ? -8.872 0.797 16.494 1.00 96.50 84 LEU A CA 1
ATOM 704 C C . LEU A 1 84 ? -8.567 0.460 15.029 1.00 9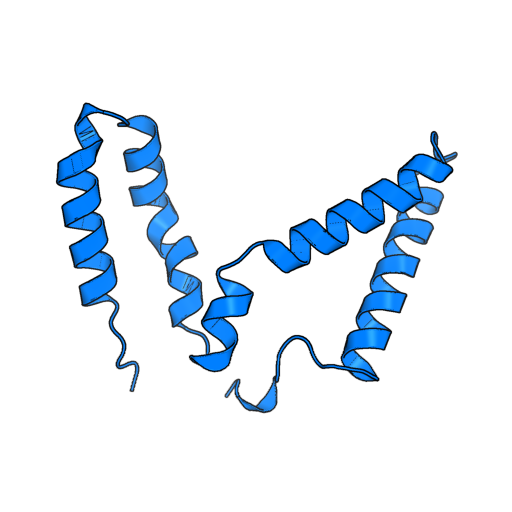6.50 84 LEU A C 1
ATOM 706 O O . LEU A 1 84 ? -9.388 0.726 14.149 1.00 96.50 84 LEU A O 1
ATOM 710 N N . ILE A 1 85 ? -7.408 -0.149 14.770 1.00 96.56 85 ILE A N 1
ATOM 711 C CA . ILE A 1 85 ? -7.013 -0.553 13.415 1.00 96.56 85 ILE A CA 1
ATOM 712 C C . ILE A 1 85 ? -7.952 -1.649 12.898 1.00 96.56 85 ILE A C 1
ATOM 714 O O . ILE A 1 85 ? -8.427 -1.570 11.767 1.00 96.56 85 ILE A O 1
ATOM 718 N N . GLY A 1 86 ? -8.273 -2.637 13.735 1.00 97.56 86 GLY A N 1
ATOM 719 C CA . GLY A 1 86 ? -9.186 -3.728 13.410 1.00 97.56 86 GLY A CA 1
ATOM 720 C C . GLY A 1 86 ? -10.584 -3.231 13.055 1.00 97.56 86 GLY A C 1
ATOM 721 O O . GLY A 1 86 ? -11.118 -3.629 12.023 1.00 97.56 86 GLY A O 1
ATOM 722 N N . ALA A 1 87 ? -11.142 -2.306 13.840 1.00 97.06 87 ALA A N 1
ATOM 723 C CA . ALA A 1 87 ? -12.436 -1.695 13.546 1.00 97.06 87 ALA A CA 1
ATOM 724 C C . ALA A 1 87 ? -12.439 -0.960 12.193 1.00 97.06 87 ALA A C 1
ATOM 726 O O . ALA A 1 87 ? -13.378 -1.113 11.415 1.00 97.06 87 ALA A O 1
ATOM 727 N N . LEU A 1 88 ? -11.370 -0.221 11.867 1.00 95.75 88 LEU A N 1
ATOM 728 C CA . LEU A 1 88 ? -11.235 0.431 10.559 1.00 95.75 88 LEU A CA 1
ATOM 729 C C . LEU A 1 88 ? -11.146 -0.588 9.408 1.00 95.75 88 LEU A C 1
ATOM 731 O O . LEU A 1 88 ? -11.770 -0.400 8.364 1.00 95.75 88 LEU A O 1
ATOM 735 N N . CYS A 1 89 ? -10.389 -1.672 9.586 1.00 95.00 89 CYS A N 1
ATOM 736 C CA . CYS A 1 89 ? -10.307 -2.746 8.596 1.00 95.00 89 CYS A CA 1
ATOM 737 C C . CYS A 1 89 ? -11.666 -3.427 8.373 1.00 95.00 89 CYS A C 1
ATOM 739 O O . CYS A 1 89 ? -11.995 -3.759 7.234 1.00 95.00 89 CYS A O 1
ATOM 741 N N . MET A 1 90 ? -12.458 -3.614 9.434 1.00 95.50 90 MET A N 1
ATOM 742 C CA . MET A 1 90 ? -13.817 -4.160 9.342 1.00 95.50 90 MET A CA 1
ATOM 743 C C . MET A 1 90 ? -14.738 -3.235 8.540 1.00 95.50 90 MET A C 1
ATOM 745 O O . MET A 1 90 ? -15.385 -3.706 7.611 1.00 95.50 90 MET A O 1
ATOM 749 N N . GLU A 1 91 ? -14.726 -1.930 8.822 1.00 92.75 91 GLU A N 1
ATOM 750 C CA . GLU A 1 91 ? -15.501 -0.920 8.082 1.00 92.75 91 GLU A CA 1
ATOM 751 C C . GLU A 1 91 ? -15.168 -0.940 6.579 1.00 92.75 91 GLU A C 1
ATOM 753 O O . GLU A 1 91 ? -16.052 -1.015 5.728 1.00 92.75 91 GLU A O 1
ATOM 758 N N . TRP A 1 92 ? -13.879 -0.975 6.233 1.00 91.38 92 TRP A N 1
ATOM 759 C CA . TRP A 1 92 ? -13.437 -1.074 4.837 1.00 91.38 92 TRP A CA 1
ATOM 760 C C . TRP A 1 92 ? -13.836 -2.391 4.170 1.00 91.38 92 TRP A C 1
ATOM 762 O O . TRP A 1 92 ? -14.194 -2.415 2.990 1.00 91.38 92 TRP A O 1
ATOM 772 N N . SER A 1 93 ? -13.752 -3.498 4.909 1.00 91.25 93 SER A N 1
ATOM 773 C CA . SER A 1 93 ? -14.177 -4.803 4.412 1.00 91.25 93 SER A CA 1
ATOM 774 C C . SER A 1 93 ? -15.675 -4.802 4.106 1.00 91.25 93 SER A C 1
ATOM 776 O O . SER A 1 93 ? -16.077 -5.256 3.032 1.00 91.25 93 SER A O 1
ATOM 778 N N . GLU A 1 94 ? -16.485 -4.226 4.992 1.00 92.00 94 GLU A N 1
ATOM 779 C CA . GLU A 1 94 ? -17.926 -4.077 4.805 1.00 92.00 94 GLU A CA 1
ATOM 780 C C . GLU A 1 94 ? -18.254 -3.206 3.585 1.00 92.00 94 GLU A C 1
ATOM 782 O O . GLU A 1 94 ? -19.079 -3.608 2.759 1.00 92.00 94 GLU A O 1
ATOM 787 N N . GLU A 1 95 ? -17.554 -2.084 3.382 1.00 89.56 95 GLU A N 1
ATOM 788 C CA . GLU A 1 95 ? -17.707 -1.246 2.182 1.00 89.56 95 GLU A CA 1
ATOM 789 C C . GLU A 1 95 ? -17.423 -2.014 0.883 1.00 89.56 95 GLU A C 1
ATOM 791 O O . GLU A 1 95 ? -18.088 -1.798 -0.134 1.00 89.56 95 GLU A O 1
ATOM 796 N N . TRP A 1 96 ? -16.437 -2.914 0.874 1.00 87.69 96 TRP A N 1
ATOM 797 C CA . TRP A 1 96 ? -16.121 -3.701 -0.322 1.00 87.69 96 TRP A CA 1
ATOM 798 C C . TRP A 1 96 ? -17.141 -4.802 -0.591 1.00 87.69 96 TRP A C 1
ATOM 800 O O . TRP A 1 96 ? -17.338 -5.162 -1.754 1.00 87.69 96 TRP A O 1
ATOM 810 N N . ILE A 1 97 ? -17.768 -5.341 0.455 1.00 85.56 97 ILE A N 1
ATOM 811 C CA . ILE A 1 97 ? -18.792 -6.384 0.345 1.00 85.56 97 ILE A CA 1
ATOM 812 C C . ILE A 1 97 ? -20.126 -5.781 -0.105 1.00 85.56 97 ILE A C 1
ATOM 814 O O . ILE A 1 97 ? -20.762 -6.316 -1.016 1.00 85.56 97 ILE A O 1
ATOM 818 N N . THR A 1 98 ? -20.535 -4.678 0.523 1.00 87.38 98 THR A N 1
ATOM 819 C CA . THR A 1 98 ? -21.861 -4.058 0.358 1.00 87.38 98 THR A CA 1
ATOM 820 C C . THR A 1 98 ? -21.893 -2.976 -0.721 1.00 87.38 98 THR A C 1
ATOM 822 O O . THR A 1 98 ? -22.917 -2.776 -1.372 1.00 87.38 98 THR A O 1
ATOM 825 N N . GLY A 1 99 ? -20.771 -2.287 -0.931 1.00 83.50 99 GLY A N 1
ATOM 826 C CA . GLY A 1 99 ? -20.629 -1.178 -1.863 1.00 83.50 99 GLY A CA 1
ATOM 827 C C . GLY A 1 99 ? -19.856 -1.549 -3.127 1.00 83.50 99 GLY A C 1
ATOM 828 O O . GLY A 1 99 ? -20.072 -2.578 -3.774 1.00 83.50 99 GLY A O 1
ATOM 829 N N . ARG A 1 100 ? -18.945 -0.663 -3.545 1.00 78.75 100 ARG A N 1
ATOM 830 C CA . ARG A 1 100 ? -18.174 -0.855 -4.777 1.00 78.75 100 ARG A CA 1
ATOM 831 C C . ARG A 1 100 ? -16.984 -1.778 -4.522 1.00 78.75 100 ARG A C 1
ATOM 833 O O . ARG A 1 100 ? -15.951 -1.334 -4.028 1.00 78.75 100 ARG A O 1
ATOM 840 N N . ARG A 1 101 ? -17.097 -3.031 -4.971 1.00 83.44 101 ARG A N 1
ATOM 841 C CA . ARG A 1 101 ? -16.016 -4.029 -4.909 1.00 83.44 101 ARG A CA 1
ATOM 842 C C . ARG A 1 101 ? -14.691 -3.484 -5.450 1.00 83.44 101 ARG A C 1
ATOM 844 O O . ARG A 1 101 ? -14.603 -3.025 -6.596 1.00 83.44 101 ARG A O 1
ATOM 851 N N . TYR A 1 102 ? -13.645 -3.575 -4.628 1.00 83.44 102 TYR A N 1
ATOM 852 C CA . TYR A 1 102 ? -12.307 -3.109 -4.992 1.00 83.44 102 TYR A CA 1
ATOM 853 C C . TYR A 1 102 ? -11.623 -4.008 -6.032 1.00 83.44 102 TYR A C 1
ATOM 855 O O . TYR A 1 102 ? -10.917 -3.502 -6.903 1.00 83.44 102 TYR A O 1
ATOM 863 N N . LEU A 1 103 ? -11.857 -5.321 -6.011 1.00 86.62 103 LEU A N 1
ATOM 864 C CA . LEU A 1 103 ? -11.426 -6.277 -7.038 1.00 86.62 103 LEU A CA 1
ATOM 865 C C . LEU A 1 103 ? -12.569 -7.250 -7.321 1.00 86.62 103 LEU A C 1
ATOM 867 O O . LEU A 1 103 ? -13.280 -7.646 -6.400 1.00 86.62 103 LEU A O 1
ATOM 871 N N . ASP A 1 104 ? -12.760 -7.600 -8.593 1.00 84.75 104 ASP A N 1
ATOM 872 C CA . ASP A 1 104 ? -13.799 -8.546 -8.983 1.00 84.75 104 ASP A CA 1
ATOM 873 C C . ASP A 1 104 ? -13.211 -9.950 -9.086 1.00 84.75 104 ASP A C 1
ATOM 875 O O . ASP A 1 104 ? -12.504 -10.291 -10.032 1.00 84.75 104 ASP A O 1
ATOM 879 N N . MET A 1 105 ? -13.481 -10.774 -8.082 1.00 85.69 105 MET A N 1
ATOM 880 C CA . MET A 1 105 ? -12.851 -12.086 -7.975 1.00 85.69 105 MET A CA 1
ATOM 881 C C . MET A 1 105 ? -13.362 -13.083 -9.025 1.00 85.69 105 MET A C 1
ATOM 883 O O . MET A 1 105 ? -12.713 -14.103 -9.223 1.00 85.69 105 MET A O 1
ATOM 887 N N . THR A 1 106 ? -14.455 -12.801 -9.749 1.00 84.62 106 THR A N 1
ATOM 888 C CA . THR A 1 106 ? -14.962 -13.700 -10.808 1.00 84.62 106 THR A CA 1
ATOM 889 C C . THR A 1 106 ? -13.988 -13.872 -11.970 1.00 84.62 106 THR A C 1
ATOM 891 O O . THR A 1 106 ? -14.038 -14.870 -12.686 1.00 84.62 106 THR A O 1
ATOM 894 N N . ASP A 1 107 ? -13.114 -12.887 -12.178 1.00 76.06 107 ASP A N 1
ATOM 895 C CA . ASP A 1 107 ? -12.119 -12.902 -13.247 1.00 76.06 107 ASP A CA 1
ATOM 896 C C . ASP A 1 107 ? -10.840 -13.671 -12.855 1.00 76.06 107 ASP A C 1
ATOM 898 O O . ASP A 1 107 ? -9.956 -13.850 -13.696 1.00 76.06 107 ASP A O 1
ATOM 902 N N . LEU A 1 108 ? -10.720 -14.121 -11.599 1.00 77.00 108 LEU A N 1
ATOM 903 C CA . LEU A 1 108 ? -9.639 -14.988 -11.132 1.00 77.00 108 LEU A CA 1
ATOM 904 C C . LEU A 1 108 ? -10.079 -16.446 -11.311 1.00 77.00 108 LEU A C 1
ATOM 906 O O . LEU A 1 108 ? -10.912 -16.944 -10.558 1.00 77.00 108 LEU A O 1
ATOM 910 N N . LYS A 1 109 ? -9.550 -17.103 -12.344 1.00 60.38 109 LYS A N 1
ATOM 911 C CA . LYS A 1 109 ? -9.688 -18.545 -12.575 1.00 60.38 109 LYS A CA 1
ATOM 912 C C . LYS A 1 109 ? -8.375 -19.245 -12.279 1.00 60.38 109 LYS A C 1
ATOM 914 O O . LYS A 1 109 ? -7.331 -18.650 -12.637 1.00 60.38 109 LYS A O 1
#

Secondary structure (DSSP, 8-state):
---S-HHHHHHHHHHHHHHHTTT-HHHHHHHHHHHHHHHGGGGS-HHHHHHHT--HHHHHHHHHHHHHHHHH-S-SSHHHHHHHHHHHHHHHHHHHHHS--SS-GGG--